Protein AF-A0A2V7MTZ4-F1 (afdb_monomer_lite)

Sequence (140 aa):
MPRARGGVVATLPIPLLRDAVAREAARSSLRRVARELAMSPNGVRDFVQGATPRGATRLKVERWLVTKGGIERPPNVSQFVRLLNELAGDLSPTQAFELGRHLAGLLVESYEERRLTPPRWVRELNRYYRPAARTGGDVA

Structure (mmCIF, N/CA/C/O backbone):
data_AF-A0A2V7MTZ4-F1
#
_entry.id   AF-A0A2V7MTZ4-F1
#
loop_
_atom_site.group_PDB
_atom_site.id
_atom_site.type_symbol
_atom_site.label_atom_id
_atom_site.label_alt_id
_atom_site.label_comp_id
_atom_site.label_asym_id
_atom_site.label_entity_id
_atom_site.label_seq_id
_atom_site.pdbx_PDB_ins_code
_atom_site.Cartn_x
_atom_site.Cartn_y
_atom_site.Cartn_z
_atom_site.occupancy
_atom_site.B_iso_or_equiv
_atom_site.auth_seq_id
_atom_site.auth_comp_id
_atom_site.auth_asym_id
_atom_site.auth_atom_id
_atom_site.pdbx_PDB_model_num
ATOM 1 N N . MET A 1 1 ? -15.278 -21.961 -9.255 1.00 33.91 1 MET A N 1
ATOM 2 C CA . MET A 1 1 ? -14.057 -21.219 -9.647 1.00 33.91 1 MET A CA 1
ATOM 3 C C . MET A 1 1 ? -14.332 -19.722 -9.541 1.00 33.91 1 MET A C 1
ATOM 5 O O . MET A 1 1 ? -15.029 -19.207 -10.410 1.00 33.91 1 MET A O 1
ATOM 9 N N . PRO A 1 2 ? -13.883 -19.007 -8.497 1.00 34.47 2 PRO A N 1
ATOM 10 C CA . PRO A 1 2 ? -14.079 -17.565 -8.444 1.00 34.47 2 PRO A CA 1
ATOM 11 C C . PRO A 1 2 ? -13.007 -16.877 -9.300 1.00 34.47 2 PRO A C 1
ATOM 13 O O . PRO A 1 2 ? -11.814 -16.967 -9.020 1.00 34.47 2 PRO A O 1
ATOM 16 N N . ARG A 1 3 ? -13.440 -16.207 -10.374 1.00 34.44 3 ARG A N 1
ATOM 17 C CA . ARG A 1 3 ? -12.605 -15.299 -11.173 1.00 34.44 3 ARG A CA 1
ATOM 18 C C . ARG A 1 3 ? -12.249 -14.081 -10.317 1.00 34.44 3 ARG A C 1
ATOM 20 O O . ARG A 1 3 ? -13.145 -13.407 -9.812 1.00 34.44 3 ARG A O 1
ATOM 27 N N . ALA A 1 4 ? -10.957 -13.790 -10.176 1.00 39.88 4 ALA A N 1
ATOM 28 C CA . ALA A 1 4 ? -10.499 -12.526 -9.613 1.00 39.88 4 ALA A CA 1
ATOM 29 C C . ALA A 1 4 ? -11.056 -11.376 -10.468 1.00 39.88 4 ALA A C 1
ATOM 31 O O . ALA A 1 4 ? -10.847 -11.341 -11.682 1.00 39.88 4 ALA A O 1
ATOM 32 N N . ARG A 1 5 ? -11.812 -10.467 -9.842 1.00 43.88 5 ARG A N 1
ATOM 33 C CA . ARG A 1 5 ? -12.296 -9.243 -10.488 1.00 43.88 5 ARG A CA 1
ATOM 34 C C . ARG A 1 5 ? -11.076 -8.441 -10.940 1.00 43.88 5 ARG A C 1
ATOM 36 O O . ARG A 1 5 ? -10.185 -8.182 -10.134 1.00 43.88 5 ARG A O 1
ATOM 43 N N . GLY A 1 6 ? -11.033 -8.081 -12.222 1.00 38.94 6 GLY A N 1
ATOM 44 C CA . GLY A 1 6 ? -10.024 -7.183 -12.773 1.00 38.94 6 GLY A CA 1
ATOM 45 C C . GLY A 1 6 ? -10.151 -5.816 -12.116 1.00 38.94 6 GLY A C 1
ATOM 46 O O . GLY A 1 6 ? -10.971 -5.004 -12.532 1.00 38.94 6 GLY A O 1
ATOM 47 N N . GLY A 1 7 ? -9.382 -5.591 -11.052 1.00 40.75 7 GLY A N 1
ATOM 48 C CA . GLY A 1 7 ? -9.231 -4.273 -10.460 1.00 40.75 7 GLY A CA 1
ATOM 49 C C . GLY A 1 7 ? -8.558 -3.356 -11.471 1.00 40.75 7 GLY A C 1
ATOM 50 O O . GLY A 1 7 ? -7.551 -3.731 -12.075 1.00 40.75 7 GLY A O 1
ATOM 51 N N . VAL A 1 8 ? -9.125 -2.168 -11.667 1.00 41.19 8 VAL A N 1
ATOM 52 C CA . VAL A 1 8 ? -8.456 -1.066 -12.358 1.00 41.19 8 VAL A CA 1
ATOM 53 C C . VAL A 1 8 ? -7.133 -0.846 -11.626 1.00 41.19 8 VAL A C 1
ATOM 55 O O . VAL A 1 8 ? -7.128 -0.440 -10.466 1.00 41.19 8 VAL A O 1
ATOM 58 N N . VAL A 1 9 ? -6.013 -1.205 -12.257 1.00 51.28 9 VAL A N 1
ATOM 59 C CA . VAL A 1 9 ? -4.690 -0.935 -11.693 1.00 51.28 9 VAL A CA 1
ATOM 60 C C . VAL A 1 9 ? -4.557 0.579 -11.692 1.00 51.28 9 VAL A C 1
ATOM 62 O O . VAL A 1 9 ? -4.433 1.185 -12.753 1.00 51.28 9 VAL A O 1
ATOM 65 N N . ALA A 1 10 ? -4.669 1.193 -10.514 1.00 53.31 10 ALA A N 1
ATOM 66 C CA . ALA A 1 10 ? -4.387 2.608 -10.354 1.00 53.31 10 ALA A CA 1
ATOM 67 C C . ALA A 1 10 ? -2.991 2.873 -10.927 1.00 53.31 10 ALA A C 1
ATOM 69 O O . ALA A 1 10 ? -2.027 2.198 -10.555 1.00 53.31 10 ALA A O 1
ATOM 70 N N . THR A 1 11 ? -2.896 3.811 -11.867 1.00 67.44 11 THR A N 1
ATOM 71 C CA . THR A 1 11 ? -1.644 4.124 -12.551 1.00 67.44 11 THR A CA 1
ATOM 72 C C . THR A 1 11 ? -0.658 4.700 -11.532 1.00 67.44 11 THR A C 1
ATOM 74 O O . THR A 1 11 ? -0.720 5.880 -11.189 1.00 67.44 11 THR A O 1
ATOM 77 N N . LEU A 1 12 ? 0.244 3.870 -11.006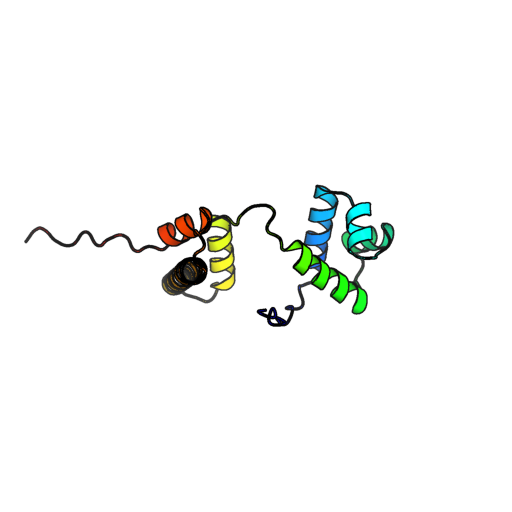 1.00 68.75 12 LEU A N 1
ATOM 78 C CA . LEU A 1 12 ? 1.161 4.274 -9.940 1.00 68.75 12 LEU A CA 1
ATOM 79 C C . LEU A 1 12 ? 2.140 5.339 -10.451 1.00 68.75 12 LEU A C 1
ATOM 81 O O . LEU A 1 12 ? 2.653 5.198 -11.566 1.00 68.75 12 LEU A O 1
ATOM 85 N N . PRO A 1 13 ? 2.450 6.386 -9.663 1.00 81.19 13 PRO A N 1
ATOM 86 C CA . PRO A 1 13 ? 3.509 7.333 -9.991 1.00 81.19 13 PRO A CA 1
ATOM 87 C C . PRO A 1 13 ? 4.821 6.625 -10.362 1.00 81.19 13 PRO A C 1
ATOM 89 O O . PRO A 1 13 ? 5.251 5.692 -9.682 1.00 81.19 13 PRO A O 1
ATOM 92 N N . ILE A 1 14 ? 5.489 7.093 -11.424 1.00 82.94 14 ILE A N 1
ATOM 93 C CA . ILE A 1 14 ? 6.762 6.522 -11.908 1.00 82.94 14 ILE A CA 1
ATOM 94 C C . ILE A 1 14 ? 7.828 6.420 -10.797 1.00 82.94 14 ILE A C 1
ATOM 96 O O . ILE A 1 14 ? 8.509 5.393 -10.761 1.00 82.94 14 ILE A O 1
ATOM 100 N N . PRO A 1 15 ? 7.974 7.395 -9.872 1.00 80.06 15 PRO A N 1
ATOM 101 C CA . PRO A 1 15 ? 8.898 7.257 -8.744 1.00 80.06 15 PRO A CA 1
ATOM 102 C C . PRO A 1 15 ? 8.611 6.030 -7.865 1.00 80.06 15 PRO A C 1
ATOM 104 O O . PRO A 1 15 ? 9.531 5.302 -7.514 1.00 80.06 15 PRO A O 1
ATOM 107 N N . LEU A 1 16 ? 7.339 5.712 -7.600 1.00 78.56 16 LEU A N 1
ATOM 108 C CA . LEU A 1 16 ? 6.981 4.543 -6.787 1.00 78.56 16 LEU A CA 1
ATOM 109 C C . LEU A 1 16 ? 7.287 3.223 -7.501 1.00 78.56 16 LEU A C 1
ATOM 111 O O . LEU A 1 16 ? 7.751 2.268 -6.874 1.00 78.56 16 LEU A O 1
ATOM 115 N N . LEU A 1 17 ? 7.058 3.171 -8.817 1.00 84.88 17 LEU A N 1
ATOM 116 C CA . LEU A 1 17 ? 7.420 2.014 -9.641 1.00 84.88 17 LEU A CA 1
ATOM 117 C C . LEU A 1 17 ? 8.934 1.779 -9.629 1.00 84.88 17 LEU A C 1
ATOM 119 O O . LEU A 1 17 ? 9.389 0.644 -9.485 1.00 84.88 17 LEU A O 1
ATOM 123 N N . ARG A 1 18 ? 9.708 2.860 -9.742 1.00 87.88 18 ARG A N 1
ATOM 124 C CA . ARG A 1 18 ? 11.173 2.850 -9.700 1.00 87.88 18 ARG A CA 1
ATOM 125 C C . ARG A 1 18 ? 11.687 2.324 -8.366 1.00 87.88 18 ARG A C 1
ATOM 127 O O . ARG A 1 18 ? 12.489 1.391 -8.354 1.00 87.88 18 ARG A O 1
ATOM 134 N N . ASP A 1 19 ? 11.171 2.853 -7.262 1.00 82.94 19 ASP A N 1
ATOM 135 C CA . ASP A 1 19 ? 11.577 2.439 -5.920 1.00 82.94 19 ASP A CA 1
ATOM 136 C C . ASP A 1 19 ? 11.256 0.968 -5.653 1.00 82.94 19 ASP A C 1
ATOM 138 O O . ASP A 1 19 ? 12.048 0.249 -5.042 1.00 82.94 19 ASP A O 1
ATOM 142 N N . ALA A 1 20 ? 10.103 0.489 -6.122 1.00 84.19 20 ALA A N 1
ATOM 143 C CA . ALA A 1 20 ? 9.728 -0.909 -5.965 1.00 84.19 20 ALA A CA 1
ATOM 144 C C . ALA A 1 20 ? 10.663 -1.852 -6.737 1.00 84.19 20 ALA A C 1
ATOM 146 O O . ALA A 1 20 ? 11.120 -2.854 -6.181 1.00 84.19 20 ALA A O 1
ATOM 147 N N . VAL A 1 21 ? 10.998 -1.507 -7.984 1.00 88.81 21 VAL A N 1
ATOM 148 C CA . VAL A 1 21 ? 11.965 -2.260 -8.797 1.00 88.81 21 VAL A CA 1
ATOM 149 C C . VAL A 1 21 ? 13.360 -2.225 -8.165 1.00 88.81 21 VAL A C 1
ATOM 151 O O . VAL A 1 21 ? 14.021 -3.262 -8.098 1.00 88.81 21 VAL A O 1
ATOM 154 N N . ALA A 1 22 ? 13.794 -1.071 -7.649 1.00 85.81 22 ALA A N 1
ATOM 155 C CA . ALA A 1 22 ? 15.083 -0.922 -6.975 1.00 85.81 22 ALA A CA 1
ATOM 156 C C . ALA A 1 22 ? 15.178 -1.793 -5.711 1.00 85.81 22 ALA A C 1
ATOM 158 O O . ALA A 1 22 ? 16.159 -2.519 -5.535 1.00 85.81 22 ALA A O 1
ATOM 159 N N . ARG A 1 23 ? 14.136 -1.786 -4.867 1.00 83.19 23 ARG A N 1
ATOM 160 C CA . ARG A 1 23 ? 14.070 -2.635 -3.666 1.00 83.19 23 ARG A CA 1
ATOM 161 C C . ARG A 1 23 ? 14.138 -4.118 -4.015 1.00 83.19 23 ARG A C 1
ATOM 163 O O . ARG A 1 23 ? 14.906 -4.851 -3.400 1.00 83.19 23 ARG A O 1
ATOM 170 N N . GLU A 1 24 ? 13.387 -4.567 -5.014 1.00 87.62 24 GLU A N 1
ATOM 171 C CA . GLU A 1 24 ? 13.412 -5.979 -5.412 1.00 87.62 24 GLU A CA 1
ATOM 172 C C . GLU A 1 24 ? 14.762 -6.405 -6.005 1.00 87.62 24 GLU A C 1
ATOM 174 O O . GLU A 1 24 ? 15.252 -7.507 -5.734 1.00 87.62 24 GLU A O 1
ATOM 179 N N . ALA A 1 25 ? 15.390 -5.526 -6.790 1.00 88.75 25 ALA A N 1
ATOM 180 C CA . ALA A 1 25 ? 16.716 -5.770 -7.343 1.00 88.75 25 ALA A CA 1
ATOM 181 C C . ALA A 1 25 ? 17.779 -5.868 -6.239 1.00 88.75 25 ALA A C 1
ATOM 183 O O . ALA A 1 25 ? 18.686 -6.691 -6.365 1.00 88.75 25 ALA A O 1
ATOM 184 N N . ALA A 1 26 ? 17.639 -5.084 -5.164 1.00 84.12 26 ALA A N 1
ATOM 185 C CA . ALA A 1 26 ? 18.496 -5.161 -3.983 1.00 84.12 26 ALA A CA 1
ATOM 186 C C . ALA A 1 26 ? 18.277 -6.454 -3.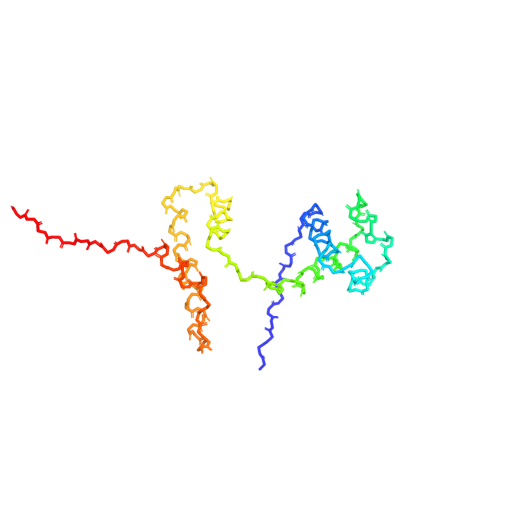176 1.00 84.12 26 ALA A C 1
ATOM 188 O O . ALA A 1 26 ? 19.237 -7.008 -2.650 1.00 84.12 26 ALA A O 1
ATOM 189 N N . ARG A 1 27 ? 17.039 -6.964 -3.104 1.00 81.75 27 ARG A N 1
ATOM 190 C CA . ARG A 1 27 ? 16.720 -8.215 -2.389 1.00 81.75 27 ARG A CA 1
ATOM 191 C C . ARG A 1 27 ? 17.187 -9.482 -3.101 1.00 81.75 27 ARG A C 1
ATOM 193 O O . ARG A 1 27 ? 17.478 -10.471 -2.439 1.00 81.75 27 ARG A O 1
ATOM 200 N N . SER A 1 28 ? 17.194 -9.490 -4.433 1.00 86.56 28 SER A N 1
ATOM 201 C CA . SER A 1 28 ? 17.389 -10.722 -5.205 1.00 86.56 28 SER A CA 1
ATOM 202 C C . SER A 1 28 ? 18.519 -10.625 -6.228 1.00 86.56 28 SER A C 1
ATOM 204 O O . SER A 1 28 ? 19.545 -11.282 -6.093 1.00 86.56 28 SER A O 1
ATOM 206 N N . SER A 1 29 ? 18.324 -9.861 -7.298 1.00 91.19 29 SER A N 1
ATOM 207 C CA . SER A 1 29 ? 19.360 -9.332 -8.189 1.00 91.19 29 SER A CA 1
ATOM 208 C C . SER A 1 29 ? 18.706 -8.601 -9.356 1.00 91.19 29 SER A C 1
ATOM 210 O O . SER A 1 29 ? 17.638 -8.979 -9.844 1.00 91.19 29 SER A O 1
ATOM 212 N N . LEU A 1 30 ? 19.417 -7.621 -9.909 1.00 92.25 30 LEU A N 1
ATOM 213 C CA . LEU A 1 30 ? 18.979 -6.881 -11.094 1.00 92.25 30 LEU A CA 1
ATOM 214 C C . LEU A 1 30 ? 18.711 -7.795 -12.309 1.00 92.25 30 LEU A C 1
ATOM 216 O O . LEU A 1 30 ? 17.750 -7.592 -13.046 1.00 92.25 30 LEU A O 1
ATOM 220 N N . ARG A 1 31 ? 19.515 -8.852 -12.495 1.00 92.38 31 ARG A N 1
ATOM 221 C CA . ARG A 1 31 ? 19.315 -9.844 -13.570 1.00 92.38 31 ARG A CA 1
ATOM 222 C C . ARG A 1 31 ? 18.051 -10.677 -13.368 1.00 92.38 31 ARG A C 1
ATOM 224 O O . ARG A 1 31 ? 17.374 -10.997 -14.343 1.00 92.38 31 ARG A O 1
ATOM 231 N N . ARG A 1 32 ? 17.730 -11.038 -12.121 1.00 91.81 32 ARG A N 1
ATOM 232 C CA . ARG A 1 32 ? 16.499 -11.767 -11.808 1.00 91.81 32 ARG A CA 1
ATOM 233 C C . ARG A 1 32 ? 15.275 -10.914 -12.119 1.00 91.81 32 ARG A C 1
ATOM 235 O O . ARG A 1 32 ? 14.394 -11.384 -12.831 1.00 91.81 32 ARG A O 1
ATOM 242 N N . VAL A 1 33 ? 15.273 -9.671 -11.650 1.00 91.81 33 VAL A N 1
ATOM 243 C CA . VAL A 1 33 ? 14.191 -8.711 -11.899 1.00 91.81 33 VAL A CA 1
ATOM 244 C C . VAL A 1 33 ? 14.000 -8.461 -13.395 1.00 91.81 33 VAL A C 1
ATOM 246 O O . VAL A 1 33 ? 12.876 -8.492 -13.883 1.00 91.81 33 VAL A O 1
ATOM 249 N N .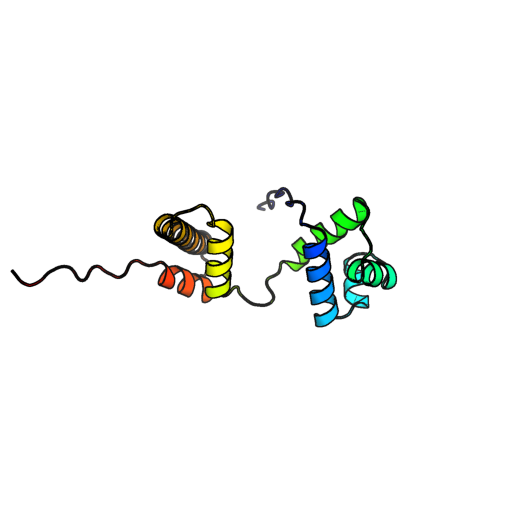 ALA A 1 34 ? 15.089 -8.313 -14.154 1.00 93.94 34 ALA A N 1
ATOM 250 C CA . ALA A 1 34 ? 15.036 -8.162 -15.608 1.00 93.94 34 ALA A CA 1
ATOM 251 C C . ALA A 1 34 ? 14.353 -9.345 -16.310 1.00 93.94 34 ALA A C 1
ATOM 253 O O . ALA A 1 34 ? 13.496 -9.145 -17.171 1.00 93.94 34 ALA A O 1
ATOM 254 N N . ARG A 1 35 ? 14.666 -10.577 -15.891 1.00 93.62 35 ARG A N 1
ATOM 255 C CA . ARG A 1 35 ? 14.019 -11.787 -16.415 1.00 93.62 35 ARG A CA 1
ATOM 256 C C . ARG A 1 35 ? 12.520 -11.799 -16.126 1.00 93.62 35 ARG A C 1
ATOM 258 O O . ARG A 1 35 ? 11.735 -12.124 -17.006 1.00 93.62 35 ARG A O 1
ATOM 265 N N . GLU A 1 36 ? 12.132 -11.439 -14.908 1.00 91.88 36 GLU A N 1
ATOM 266 C CA . GLU A 1 36 ? 10.728 -11.424 -14.486 1.00 91.88 36 GLU A CA 1
ATOM 267 C C . GLU A 1 36 ? 9.920 -10.305 -15.165 1.00 91.88 36 GLU A C 1
ATOM 269 O O . GLU A 1 36 ? 8.750 -10.500 -15.479 1.00 91.88 36 GLU A O 1
ATOM 274 N N . LEU A 1 37 ? 10.545 -9.157 -15.442 1.00 90.25 37 LEU A N 1
ATOM 275 C CA . LEU A 1 37 ? 9.946 -8.046 -16.189 1.00 90.25 37 LEU A CA 1
ATOM 276 C C . LEU A 1 37 ? 9.943 -8.256 -17.713 1.00 90.25 37 LEU A C 1
ATOM 278 O O . LEU A 1 37 ? 9.374 -7.436 -18.440 1.00 90.25 37 LEU A O 1
ATOM 282 N N . ALA A 1 38 ? 10.598 -9.313 -18.210 1.00 91.19 38 ALA A N 1
ATOM 283 C CA . ALA A 1 38 ? 10.911 -9.491 -19.629 1.00 91.19 38 ALA A CA 1
ATOM 284 C C . ALA A 1 38 ? 11.557 -8.224 -20.236 1.00 91.19 38 ALA A C 1
ATOM 286 O O . ALA A 1 38 ? 11.135 -7.710 -21.279 1.00 91.19 38 ALA A O 1
ATOM 287 N N . MET A 1 39 ? 12.561 -7.695 -19.532 1.00 90.50 39 MET A N 1
ATOM 288 C CA . MET A 1 39 ? 13.368 -6.531 -19.901 1.00 90.50 39 MET A CA 1
ATOM 289 C C . MET A 1 39 ? 14.850 -6.915 -19.928 1.00 90.50 39 MET A C 1
ATOM 291 O O . MET A 1 39 ? 15.268 -7.893 -19.310 1.00 90.50 39 MET A O 1
ATOM 295 N N . SER A 1 40 ? 15.678 -6.132 -20.622 1.00 92.31 40 SER A N 1
ATOM 296 C CA . SER A 1 40 ? 17.127 -6.304 -20.517 1.00 92.31 40 SER A CA 1
ATOM 297 C C . SER A 1 40 ? 17.623 -5.825 -19.141 1.00 92.31 40 SER A C 1
ATOM 299 O O . SER A 1 40 ? 17.044 -4.894 -18.574 1.00 92.31 40 SER A O 1
ATOM 301 N N . PRO A 1 41 ? 18.713 -6.401 -18.596 1.00 91.75 41 PRO A N 1
ATOM 302 C CA . PRO A 1 41 ? 19.327 -5.906 -17.363 1.00 91.75 41 PRO A CA 1
ATOM 303 C C . PRO A 1 41 ? 19.656 -4.411 -17.429 1.00 91.75 41 PRO A C 1
ATOM 305 O O . PRO A 1 41 ? 19.384 -3.683 -16.481 1.00 91.75 41 PRO A O 1
ATOM 308 N N . ASN A 1 42 ? 20.166 -3.932 -18.566 1.00 93.38 42 ASN A N 1
ATOM 309 C CA . ASN A 1 42 ? 20.444 -2.509 -18.755 1.00 93.38 42 ASN A CA 1
ATOM 310 C C . ASN A 1 42 ? 19.155 -1.682 -18.754 1.00 93.38 42 ASN A C 1
ATOM 312 O O . ASN A 1 42 ? 19.087 -0.705 -18.029 1.00 93.38 42 ASN A O 1
ATOM 316 N N . GLY A 1 43 ? 18.088 -2.136 -19.419 1.00 90.69 43 GLY A N 1
ATOM 317 C CA . GLY A 1 43 ? 16.801 -1.439 -19.393 1.00 90.69 43 GLY A CA 1
ATOM 318 C C . GLY A 1 43 ? 16.191 -1.329 -17.992 1.00 90.69 43 GLY A C 1
ATOM 319 O O . GLY A 1 43 ? 15.556 -0.325 -17.679 1.00 90.69 43 GLY A O 1
ATOM 320 N N . VAL A 1 44 ? 16.405 -2.325 -17.123 1.00 92.12 44 VAL A N 1
ATOM 321 C CA . VAL A 1 44 ? 16.016 -2.233 -15.704 1.00 92.12 44 VAL A CA 1
ATOM 322 C C . VAL A 1 44 ? 16.919 -1.267 -14.940 1.00 92.12 44 VAL A C 1
ATOM 324 O O . VAL A 1 44 ? 16.412 -0.466 -14.160 1.00 92.12 44 VAL A O 1
ATOM 327 N N . ARG A 1 45 ? 18.239 -1.305 -15.164 1.00 92.88 45 ARG A N 1
ATOM 328 C CA . ARG A 1 45 ? 19.185 -0.363 -14.543 1.00 92.88 45 ARG A CA 1
ATOM 329 C C . ARG A 1 45 ? 18.856 1.082 -14.918 1.00 92.88 45 ARG A C 1
ATOM 331 O O . ARG A 1 45 ? 18.726 1.908 -14.022 1.00 92.88 45 ARG A O 1
ATOM 338 N N . ASP A 1 46 ? 18.661 1.363 -16.200 1.00 93.56 46 ASP A N 1
ATOM 339 C CA . ASP A 1 46 ? 18.344 2.696 -16.712 1.00 93.56 46 ASP A CA 1
ATOM 340 C C . ASP A 1 46 ? 17.006 3.177 -16.144 1.00 93.56 46 ASP A C 1
ATOM 342 O O . ASP A 1 46 ? 16.881 4.316 -15.685 1.00 93.56 46 ASP A O 1
ATOM 346 N N . PHE A 1 47 ? 16.010 2.281 -16.094 1.00 92.38 47 PHE A N 1
ATOM 347 C CA . PHE A 1 47 ? 14.733 2.568 -15.451 1.00 92.38 47 PHE A CA 1
ATOM 348 C C . PHE A 1 47 ? 14.883 2.865 -13.963 1.00 92.38 47 PHE A C 1
ATOM 350 O O . PHE A 1 47 ? 14.180 3.741 -13.489 1.00 92.38 47 PHE A O 1
ATOM 357 N N . VAL A 1 48 ? 15.783 2.211 -13.226 1.00 90.94 48 VAL A N 1
ATOM 358 C CA . VAL A 1 48 ? 16.063 2.551 -11.820 1.00 90.94 48 VAL A CA 1
ATOM 359 C C . VAL A 1 48 ? 16.777 3.905 -11.714 1.00 90.94 48 VAL A C 1
ATOM 361 O O . VAL A 1 48 ? 16.410 4.717 -10.869 1.00 90.94 48 VAL A O 1
ATOM 364 N N . GLN A 1 49 ? 17.716 4.205 -12.613 1.00 91.94 49 GLN A N 1
ATOM 365 C CA . GLN A 1 49 ? 18.588 5.388 -12.544 1.00 91.94 49 GLN A CA 1
ATOM 366 C C . GLN A 1 49 ? 17.971 6.703 -13.028 1.00 91.94 49 GLN A C 1
ATOM 368 O O . GLN A 1 49 ? 18.385 7.765 -12.583 1.00 91.94 49 GLN A O 1
ATOM 373 N N . GLY A 1 50 ? 16.993 6.672 -13.924 1.00 89.00 50 GLY A N 1
ATOM 374 C CA . GLY A 1 50 ? 16.285 7.905 -14.293 1.00 89.00 50 GLY A CA 1
ATOM 375 C C . GLY A 1 50 ? 15.301 7.752 -15.436 1.00 89.00 50 GLY A C 1
ATOM 376 O O . GLY A 1 50 ? 14.355 8.528 -15.535 1.00 89.00 50 GLY A O 1
ATOM 377 N N . ALA A 1 51 ? 15.469 6.724 -16.269 1.00 89.62 51 ALA A N 1
ATOM 378 C CA . ALA A 1 51 ? 14.762 6.628 -17.535 1.00 89.62 51 ALA A CA 1
ATOM 379 C C . ALA A 1 51 ? 13.239 6.606 -17.353 1.00 89.62 51 ALA A C 1
ATOM 381 O O . ALA A 1 51 ? 12.695 5.914 -16.487 1.00 89.62 51 ALA A O 1
ATOM 382 N N . THR A 1 52 ? 12.548 7.369 -18.196 1.00 84.12 52 THR A N 1
ATOM 383 C CA . THR A 1 52 ? 11.088 7.419 -18.225 1.00 84.12 52 THR A CA 1
ATOM 384 C C . THR A 1 52 ? 10.563 6.253 -19.067 1.00 84.12 52 THR A C 1
ATOM 386 O O . THR A 1 52 ? 10.833 6.193 -20.270 1.00 84.12 52 THR A O 1
ATOM 389 N N . PRO A 1 53 ? 9.817 5.300 -18.483 1.00 81.00 53 PRO A N 1
ATOM 390 C CA . PRO A 1 53 ? 9.294 4.170 -19.235 1.00 81.00 53 PRO A CA 1
ATOM 391 C C . PRO A 1 53 ? 8.204 4.636 -20.208 1.00 81.00 53 PRO A C 1
ATOM 393 O O . PRO A 1 53 ? 7.287 5.367 -19.835 1.00 81.00 53 PRO A O 1
ATOM 396 N N . ARG A 1 54 ? 8.264 4.158 -21.457 1.00 83.69 54 ARG A N 1
ATOM 397 C CA . ARG A 1 54 ? 7.154 4.294 -22.419 1.00 83.69 54 ARG A CA 1
ATOM 398 C C . ARG A 1 54 ? 5.927 3.515 -21.922 1.00 83.69 54 ARG A C 1
ATOM 400 O O . ARG A 1 54 ? 6.075 2.581 -21.134 1.00 83.69 54 ARG A O 1
ATOM 407 N N . GLY A 1 55 ? 4.730 3.843 -22.419 1.00 81.62 55 GLY A N 1
ATOM 408 C CA . GLY A 1 55 ? 3.454 3.289 -21.928 1.00 81.62 55 GLY A CA 1
ATOM 409 C C . GLY A 1 55 ? 3.417 1.758 -21.793 1.00 81.62 55 GLY A C 1
ATOM 410 O O . GLY A 1 55 ? 2.998 1.240 -20.762 1.00 81.62 55 GLY A O 1
ATOM 411 N N . ALA A 1 56 ? 3.954 1.024 -22.773 1.00 83.00 56 ALA A N 1
ATOM 412 C CA . ALA A 1 56 ? 4.034 -0.439 -22.715 1.00 83.00 56 ALA A CA 1
ATOM 413 C C . ALA A 1 56 ? 4.971 -0.955 -21.602 1.00 83.00 56 ALA A C 1
ATOM 415 O O . ALA A 1 56 ? 4.648 -1.925 -20.918 1.00 83.00 56 ALA A O 1
ATOM 416 N N . THR A 1 57 ? 6.119 -0.303 -21.394 1.00 84.38 57 THR A N 1
ATOM 417 C CA . THR A 1 57 ? 7.063 -0.644 -20.317 1.00 84.38 57 THR A CA 1
ATOM 418 C C . THR A 1 57 ? 6.470 -0.315 -18.954 1.00 84.38 57 THR A C 1
ATOM 420 O O . THR A 1 57 ? 6.577 -1.122 -18.036 1.00 84.38 57 THR A O 1
ATOM 423 N N . ARG A 1 58 ? 5.784 0.826 -18.831 1.00 86.88 58 ARG A N 1
ATOM 424 C CA . ARG A 1 58 ? 5.086 1.208 -17.599 1.00 86.88 58 ARG A CA 1
ATOM 425 C C . ARG A 1 58 ? 4.061 0.151 -17.197 1.00 86.88 58 ARG A C 1
ATOM 427 O O . ARG A 1 58 ? 4.120 -0.353 -16.081 1.00 86.88 58 ARG A O 1
ATOM 434 N N . LEU A 1 59 ? 3.197 -0.244 -18.131 1.00 85.94 59 LEU A N 1
ATOM 435 C CA . LEU A 1 59 ? 2.166 -1.250 -17.884 1.00 85.94 59 LEU A CA 1
ATOM 436 C C . LEU A 1 59 ? 2.763 -2.610 -17.485 1.00 85.94 59 LEU A C 1
ATOM 438 O O . LEU A 1 59 ? 2.208 -3.306 -16.635 1.00 85.94 59 LEU A O 1
ATOM 442 N N . LYS A 1 60 ? 3.906 -2.995 -18.07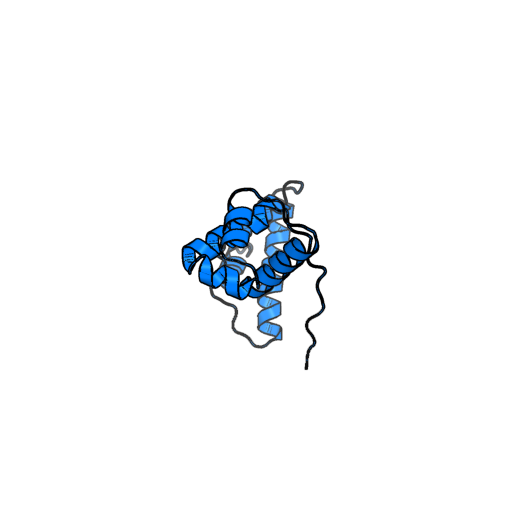2 1.00 87.06 60 LYS A N 1
ATOM 443 C CA . LYS A 1 60 ? 4.641 -4.203 -17.664 1.00 87.06 60 LYS A CA 1
ATOM 444 C C . LYS A 1 60 ? 5.114 -4.116 -16.215 1.00 87.06 60 LYS A C 1
ATOM 446 O O . LYS A 1 60 ? 4.893 -5.060 -15.464 1.00 87.06 60 LYS A O 1
ATOM 451 N N . VAL A 1 61 ? 5.729 -2.998 -15.825 1.00 87.81 61 VAL A N 1
ATOM 452 C CA . VAL A 1 61 ? 6.237 -2.792 -14.459 1.00 87.81 61 VAL A CA 1
ATOM 453 C C . VAL A 1 61 ? 5.090 -2.752 -13.446 1.00 87.81 61 VAL A C 1
ATOM 455 O O . VAL A 1 61 ? 5.187 -3.392 -12.403 1.00 87.81 61 VAL A O 1
ATOM 458 N N . GLU A 1 62 ? 3.982 -2.080 -13.765 1.00 87.00 62 GLU A N 1
ATOM 459 C CA . GLU A 1 62 ? 2.780 -2.043 -12.919 1.00 87.00 62 GLU A CA 1
ATOM 460 C C . GLU A 1 62 ? 2.198 -3.444 -12.698 1.00 87.00 62 GLU A C 1
ATOM 462 O O . GLU A 1 62 ? 1.988 -3.861 -11.559 1.00 87.00 62 GLU A O 1
ATOM 467 N N . ARG A 1 63 ? 2.002 -4.217 -13.773 1.00 86.00 63 ARG A N 1
ATOM 468 C CA . ARG A 1 63 ? 1.507 -5.601 -13.677 1.00 86.00 63 ARG A CA 1
ATOM 469 C C . ARG A 1 63 ? 2.461 -6.495 -12.898 1.00 86.00 63 ARG A C 1
ATOM 471 O O . ARG A 1 63 ? 2.020 -7.261 -12.046 1.00 86.00 63 ARG A O 1
ATOM 478 N N . TRP A 1 64 ? 3.758 -6.386 -13.164 1.00 87.81 64 TRP A N 1
ATOM 479 C CA . TRP A 1 64 ? 4.771 -7.132 -12.429 1.00 87.81 64 TRP A CA 1
ATOM 480 C C . TRP A 1 64 ? 4.741 -6.785 -10.937 1.00 87.81 64 TRP A C 1
ATOM 482 O O . TRP A 1 64 ? 4.777 -7.691 -10.106 1.00 87.81 64 TRP A O 1
ATOM 492 N N . LEU A 1 65 ? 4.557 -5.514 -10.573 1.00 82.25 65 LEU A N 1
ATOM 493 C CA . LEU A 1 65 ? 4.448 -5.114 -9.174 1.00 82.25 65 LEU A CA 1
ATOM 494 C C . LEU A 1 65 ? 3.218 -5.726 -8.490 1.00 82.25 65 LEU A C 1
ATOM 496 O O . LEU A 1 65 ? 3.323 -6.171 -7.350 1.00 82.25 65 LEU A O 1
ATOM 500 N N . VAL A 1 66 ? 2.085 -5.835 -9.190 1.00 80.12 66 VAL A N 1
ATOM 501 C CA . VAL A 1 66 ? 0.908 -6.558 -8.675 1.00 80.12 66 VAL A CA 1
ATOM 502 C C . VAL A 1 66 ? 1.249 -8.026 -8.404 1.00 80.12 66 VAL A C 1
ATOM 504 O O . VAL A 1 66 ? 0.889 -8.549 -7.353 1.00 80.12 66 VAL A O 1
ATOM 507 N N . THR A 1 67 ? 2.004 -8.684 -9.294 1.00 79.38 67 THR A N 1
ATOM 508 C CA . THR A 1 67 ? 2.447 -10.077 -9.073 1.00 79.38 67 THR A CA 1
ATOM 509 C C . THR A 1 67 ? 3.465 -10.215 -7.939 1.00 79.38 67 THR A C 1
ATOM 511 O O . THR A 1 67 ? 3.525 -11.257 -7.290 1.00 79.38 67 THR A O 1
ATOM 514 N N . LYS A 1 68 ? 4.235 -9.155 -7.665 1.00 73.62 68 LYS A N 1
ATOM 515 C CA . LYS A 1 68 ? 5.169 -9.058 -6.535 1.00 73.62 68 LYS A CA 1
ATOM 516 C C . LYS A 1 68 ? 4.509 -8.656 -5.227 1.00 73.62 68 LYS A C 1
ATOM 518 O O . LYS A 1 68 ? 5.115 -8.847 -4.181 1.00 73.62 68 LYS A O 1
ATOM 523 N N . GLY A 1 69 ? 3.266 -8.177 -5.271 1.00 58.12 69 GLY A N 1
ATOM 524 C CA . GLY A 1 69 ? 2.442 -7.826 -4.113 1.00 58.12 69 GLY A CA 1
ATOM 525 C C . GLY A 1 69 ? 2.139 -8.989 -3.159 1.00 58.12 69 GLY A C 1
AT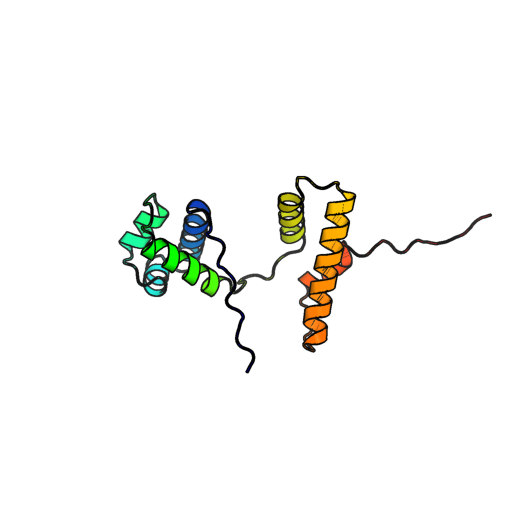OM 526 O O . GLY A 1 69 ? 1.386 -8.808 -2.206 1.00 58.12 69 GLY A O 1
ATOM 527 N N . GLY A 1 70 ? 2.734 -10.168 -3.373 1.00 52.59 70 GLY A N 1
ATOM 528 C CA . GLY A 1 70 ? 2.911 -11.168 -2.332 1.00 52.59 70 GLY A CA 1
ATOM 529 C C . GLY A 1 70 ? 3.710 -10.560 -1.185 1.00 52.59 70 GLY A C 1
ATOM 530 O O . GLY A 1 70 ? 4.907 -10.314 -1.291 1.00 52.59 70 GLY A O 1
ATOM 531 N N . ILE A 1 71 ? 3.012 -10.269 -0.097 1.00 51.88 71 ILE A N 1
ATOM 532 C CA . ILE A 1 71 ? 3.559 -9.629 1.089 1.00 51.88 71 ILE A CA 1
ATOM 533 C C . ILE A 1 71 ? 4.669 -10.524 1.683 1.00 51.88 71 ILE A C 1
ATOM 535 O O . ILE A 1 71 ? 4.383 -11.458 2.425 1.00 51.88 71 ILE A O 1
ATOM 539 N N . GLU A 1 72 ? 5.938 -10.247 1.357 1.00 50.41 72 GLU A N 1
ATOM 540 C CA . GLU A 1 72 ? 7.104 -10.991 1.882 1.00 50.41 72 GLU A CA 1
ATOM 541 C C . GLU A 1 72 ? 7.230 -10.901 3.407 1.00 50.41 72 GLU A C 1
ATOM 543 O O . GLU A 1 72 ? 7.820 -11.771 4.046 1.00 50.41 72 GLU A O 1
ATOM 548 N N . ARG A 1 73 ? 6.660 -9.851 4.004 1.00 56.09 73 ARG A N 1
ATOM 549 C CA . ARG A 1 73 ? 6.589 -9.668 5.450 1.00 56.09 73 ARG A CA 1
ATOM 550 C C . ARG A 1 73 ? 5.193 -9.197 5.821 1.00 56.09 73 ARG A C 1
ATOM 552 O O . ARG A 1 73 ? 4.817 -8.135 5.330 1.00 56.09 73 ARG A O 1
ATOM 559 N N . PRO A 1 74 ? 4.446 -9.927 6.671 1.00 60.81 74 PRO A N 1
ATOM 560 C CA . PRO A 1 74 ? 3.075 -9.567 7.014 1.00 60.81 74 PRO A CA 1
ATOM 561 C C . PRO A 1 74 ? 2.999 -8.088 7.426 1.00 60.81 74 PRO A C 1
ATOM 563 O O . PRO A 1 74 ? 3.910 -7.624 8.124 1.00 60.81 74 PRO A O 1
ATOM 566 N N . PRO A 1 75 ? 1.964 -7.345 6.987 1.00 71.56 75 PRO A N 1
ATOM 567 C CA . PRO A 1 75 ? 1.813 -5.937 7.329 1.00 71.56 75 PRO A CA 1
ATOM 568 C C . PRO A 1 75 ? 1.887 -5.757 8.843 1.00 71.56 75 PRO A C 1
ATOM 570 O O . PRO A 1 75 ? 1.445 -6.627 9.591 1.00 71.56 75 PRO A O 1
ATOM 573 N N . ASN A 1 76 ? 2.447 -4.641 9.300 1.00 79.06 76 ASN A N 1
ATOM 574 C CA . ASN A 1 76 ? 2.450 -4.306 10.721 1.00 79.06 76 ASN A CA 1
ATOM 575 C C . ASN A 1 76 ? 1.408 -3.216 11.021 1.00 79.06 76 ASN A C 1
ATOM 577 O O . ASN A 1 76 ? 1.064 -2.415 10.149 1.00 79.06 76 ASN A O 1
ATOM 581 N N . VAL A 1 77 ? 0.912 -3.192 12.261 1.00 84.00 77 VAL A N 1
ATOM 582 C CA . VAL A 1 77 ? -0.131 -2.251 12.705 1.00 84.00 77 VAL A CA 1
ATOM 583 C C . VAL A 1 77 ? 0.299 -0.798 12.496 1.00 84.00 77 VAL A C 1
ATOM 585 O O . VAL A 1 77 ? -0.466 -0.006 11.960 1.00 84.00 77 VAL A O 1
ATOM 588 N N . SER A 1 78 ? 1.540 -0.447 12.837 1.00 80.12 78 SER A N 1
ATOM 589 C CA . SER A 1 78 ? 2.055 0.923 12.706 1.00 80.12 78 SER A CA 1
ATOM 590 C C . SER A 1 78 ? 2.075 1.419 11.257 1.00 80.12 78 SER A C 1
ATOM 592 O O . SER A 1 78 ? 1.763 2.576 10.998 1.00 80.12 78 SER A O 1
ATOM 594 N N . GLN A 1 79 ? 2.406 0.551 10.301 1.00 80.50 79 GLN A N 1
ATOM 595 C CA . GLN A 1 79 ? 2.407 0.858 8.875 1.00 80.50 79 GLN A CA 1
ATOM 596 C C . GLN A 1 79 ? 0.984 1.089 8.368 1.00 80.50 79 GLN A C 1
ATOM 598 O O . GLN A 1 79 ? 0.770 2.010 7.585 1.00 80.50 79 GLN A O 1
ATOM 603 N N . PHE A 1 80 ? 0.018 0.290 8.833 1.00 85.12 80 PHE A N 1
ATOM 604 C CA . PHE A 1 80 ? -1.390 0.513 8.520 1.00 85.12 80 PHE A CA 1
ATOM 605 C C . PHE A 1 80 ? -1.870 1.859 9.069 1.00 85.12 80 PHE A C 1
ATOM 607 O O . PHE A 1 80 ? -2.395 2.661 8.308 1.00 85.12 80 PHE A O 1
ATOM 614 N N . VAL A 1 81 ? -1.641 2.132 10.358 1.00 84.56 81 VAL A N 1
ATOM 615 C CA . VAL A 1 81 ? -2.061 3.388 11.004 1.00 84.56 81 VAL A CA 1
ATOM 616 C C . VAL A 1 81 ? -1.432 4.594 10.309 1.00 84.56 81 VAL A C 1
ATOM 618 O O . VAL A 1 81 ? -2.110 5.587 10.068 1.00 84.56 81 VAL A O 1
ATOM 621 N N . ARG A 1 82 ? -0.150 4.505 9.929 1.00 85.00 82 ARG A N 1
ATOM 622 C CA . ARG A 1 82 ? 0.529 5.581 9.202 1.00 85.00 82 ARG A CA 1
ATOM 623 C C . ARG A 1 82 ? -0.119 5.843 7.843 1.00 85.00 82 ARG A C 1
ATOM 625 O O . ARG A 1 82 ? -0.468 6.981 7.568 1.00 85.00 82 ARG A O 1
ATOM 632 N N . LEU A 1 83 ? -0.322 4.803 7.031 1.00 86.06 83 LEU A N 1
ATOM 633 C CA . LEU A 1 83 ? -0.972 4.936 5.721 1.00 86.06 83 LEU A CA 1
ATOM 634 C C . LEU A 1 83 ? -2.411 5.435 5.848 1.00 86.06 83 LEU A C 1
ATOM 636 O O . LEU A 1 83 ? -2.854 6.246 5.045 1.00 86.06 83 LEU A O 1
ATOM 640 N N . LEU A 1 84 ? -3.137 4.971 6.864 1.00 87.62 84 LEU A N 1
ATOM 641 C CA . LEU A 1 84 ? -4.481 5.445 7.145 1.00 87.62 84 LEU A CA 1
ATOM 642 C C . LEU A 1 84 ? -4.481 6.945 7.442 1.00 87.62 84 LEU A C 1
ATOM 644 O O . LEU A 1 84 ? -5.286 7.660 6.865 1.00 87.62 84 LEU A O 1
ATOM 648 N N . ASN A 1 85 ? -3.572 7.418 8.294 1.00 81.50 85 ASN A N 1
ATOM 649 C CA . ASN A 1 85 ? -3.458 8.839 8.619 1.00 81.50 85 ASN A CA 1
ATOM 650 C C . ASN A 1 85 ? -3.002 9.675 7.415 1.00 81.50 85 ASN A C 1
ATOM 652 O O . ASN A 1 85 ? -3.482 10.788 7.244 1.00 81.50 85 ASN A O 1
ATOM 656 N N . GLU A 1 86 ? -2.120 9.139 6.565 1.00 85.56 86 GLU A N 1
ATOM 657 C CA . GLU A 1 86 ? -1.739 9.777 5.296 1.00 85.56 86 GLU A CA 1
ATOM 658 C C . GLU A 1 86 ? -2.959 9.935 4.364 1.00 85.56 86 GLU A C 1
ATOM 660 O O . GLU A 1 86 ? -3.135 10.985 3.753 1.00 85.56 86 GLU A O 1
ATOM 665 N N . LEU A 1 87 ? -3.831 8.922 4.280 1.00 84.06 87 LEU A N 1
ATOM 666 C CA . LEU A 1 87 ? -5.057 8.959 3.469 1.00 84.06 87 LEU A CA 1
ATOM 667 C C . LEU A 1 87 ? -6.172 9.805 4.095 1.00 84.06 87 LEU A C 1
ATOM 669 O O . LEU A 1 87 ? -6.989 10.381 3.384 1.00 84.06 87 LEU A O 1
ATOM 673 N N . ALA A 1 88 ? -6.217 9.860 5.422 1.00 86.38 88 ALA A N 1
ATOM 674 C CA . ALA A 1 88 ? -7.205 10.581 6.208 1.00 86.38 88 ALA A CA 1
ATOM 675 C C . ALA A 1 88 ? -6.764 12.018 6.535 1.00 86.38 88 ALA A C 1
ATOM 677 O O . ALA A 1 88 ? -7.298 12.601 7.472 1.00 86.38 88 ALA A O 1
ATOM 678 N N . GLY A 1 89 ? -5.802 12.587 5.796 1.00 84.25 89 GLY A N 1
ATOM 679 C CA . GLY A 1 89 ? -5.222 13.905 6.088 1.00 84.25 89 GLY A CA 1
ATOM 680 C C . GLY A 1 89 ? -6.242 15.047 6.173 1.00 84.25 89 GLY A C 1
ATOM 681 O O . GLY A 1 89 ? -6.043 15.979 6.946 1.00 84.25 89 GLY A O 1
ATOM 682 N N . ASP A 1 90 ? -7.359 14.928 5.451 1.00 89.88 90 ASP A N 1
ATOM 683 C CA . ASP A 1 90 ? -8.459 15.902 5.461 1.00 89.88 90 ASP A CA 1
ATOM 684 C C . ASP A 1 90 ? -9.573 15.559 6.473 1.00 89.88 90 ASP A C 1
ATOM 686 O O . ASP A 1 90 ? -10.553 16.293 6.608 1.00 89.88 90 ASP A O 1
ATOM 690 N N . LEU A 1 91 ? -9.462 14.426 7.175 1.00 88.69 91 LEU A N 1
ATOM 691 C CA . LEU A 1 91 ? -10.437 13.970 8.162 1.00 88.69 91 LEU A CA 1
ATOM 692 C C . LEU A 1 91 ? -10.041 14.424 9.568 1.00 88.69 91 LEU A C 1
ATOM 694 O O . LEU A 1 91 ? -8.866 14.511 9.922 1.00 88.69 91 LEU A O 1
ATOM 698 N N . SER A 1 92 ? -11.038 14.639 10.427 1.00 88.06 92 SER A N 1
ATOM 699 C CA . SER A 1 92 ? -10.764 14.836 11.852 1.00 88.06 92 SER A CA 1
ATOM 700 C C . SER A 1 92 ? -10.152 13.566 12.473 1.00 88.06 92 SER A C 1
ATOM 702 O O . SER A 1 92 ? -10.430 12.456 12.005 1.00 88.06 92 SER A O 1
ATOM 704 N N . PRO A 1 93 ? -9.388 13.678 13.577 1.00 84.62 93 PRO A N 1
ATOM 705 C CA . PRO A 1 93 ? -8.793 12.518 14.248 1.00 84.62 93 PRO A CA 1
ATOM 706 C C . PRO A 1 93 ? -9.814 11.433 14.618 1.00 84.62 93 PRO A C 1
ATOM 708 O O . PRO A 1 93 ? -9.533 10.241 14.510 1.00 84.62 93 PRO A O 1
ATOM 711 N N . THR A 1 94 ? -11.025 11.838 15.007 1.00 88.62 94 THR A N 1
ATOM 712 C CA . THR A 1 94 ? -12.127 10.921 15.320 1.00 88.62 94 THR A CA 1
ATOM 713 C C . THR A 1 94 ? -12.615 10.178 14.077 1.00 88.62 94 THR A C 1
ATOM 715 O O . THR A 1 94 ? -12.801 8.966 14.125 1.00 88.62 94 THR A O 1
ATOM 718 N N . GLN A 1 95 ? -12.773 10.871 12.947 1.00 89.25 95 GLN A N 1
ATOM 719 C CA . GLN A 1 95 ? -13.171 10.246 11.680 1.00 89.25 95 GLN A CA 1
ATOM 720 C C . GLN A 1 95 ? -12.094 9.289 11.157 1.00 89.25 95 GLN A C 1
ATOM 722 O O . GLN A 1 95 ? -12.421 8.191 10.709 1.00 89.25 95 GLN A O 1
ATOM 727 N N . ALA A 1 96 ? -10.817 9.667 11.260 1.00 87.94 96 ALA A N 1
ATOM 728 C CA . ALA A 1 96 ? -9.696 8.800 10.909 1.00 87.94 96 ALA A CA 1
ATOM 729 C C . ALA A 1 96 ? -9.666 7.532 11.784 1.00 87.94 96 ALA A C 1
ATOM 731 O O . ALA A 1 96 ? -9.475 6.426 11.275 1.00 87.94 96 ALA A O 1
ATOM 732 N N . PHE A 1 97 ? -9.918 7.669 13.091 1.00 90.44 97 PHE A N 1
ATOM 733 C CA . PHE A 1 97 ? -9.996 6.532 14.007 1.00 90.44 97 PHE A CA 1
ATOM 734 C C . PHE A 1 97 ? -11.156 5.585 13.665 1.00 90.44 97 PHE A C 1
ATOM 736 O O . PHE A 1 97 ? -10.947 4.374 13.573 1.00 90.44 97 PHE A O 1
ATOM 743 N N . GLU A 1 98 ? -12.356 6.117 13.420 1.00 91.75 98 GLU A N 1
ATOM 744 C CA . GLU A 1 98 ? -13.522 5.311 13.032 1.00 91.75 98 GLU A CA 1
ATOM 745 C C . GLU A 1 98 ? -13.322 4.620 11.676 1.00 91.75 98 GLU A C 1
ATOM 747 O O . GLU A 1 98 ? -13.690 3.456 11.510 1.00 91.75 98 GLU A O 1
ATOM 752 N N . LEU A 1 99 ? -12.672 5.277 10.711 1.00 91.75 99 LEU A N 1
ATOM 753 C CA . LEU A 1 99 ? -12.288 4.636 9.451 1.00 91.75 99 LEU A CA 1
ATOM 754 C C . LEU A 1 99 ? -11.349 3.444 9.697 1.00 91.75 99 LEU A C 1
ATOM 756 O O . LEU A 1 99 ? -11.569 2.356 9.160 1.00 91.75 99 LEU A O 1
ATOM 760 N N . GLY A 1 100 ? -10.334 3.624 10.544 1.00 91.19 100 GLY A N 1
ATOM 761 C CA . GLY A 1 100 ? -9.415 2.552 10.924 1.00 91.19 100 GLY A CA 1
ATOM 762 C C . GLY A 1 100 ? -10.114 1.384 11.616 1.00 91.19 100 GLY A C 1
ATOM 763 O O . GLY A 1 100 ? -9.843 0.225 11.294 1.00 91.19 100 GLY A O 1
ATOM 764 N N . ARG A 1 101 ? -11.076 1.683 12.493 1.00 93.75 101 ARG A N 1
ATOM 765 C CA . ARG A 1 101 ? -11.921 0.688 13.159 1.00 93.75 101 ARG A CA 1
ATOM 766 C C . ARG A 1 101 ? -12.753 -0.124 12.170 1.00 93.75 101 ARG A C 1
ATOM 768 O O . ARG A 1 101 ? -12.738 -1.353 12.251 1.00 93.75 101 ARG A O 1
ATOM 775 N N . HIS A 1 102 ? -13.437 0.529 11.233 1.00 93.50 102 HIS A N 1
ATOM 776 C CA . HIS A 1 102 ? -14.227 -0.167 10.212 1.00 93.50 102 HIS A CA 1
ATOM 777 C C . HIS A 1 102 ? -13.356 -1.077 9.342 1.00 93.50 102 HIS A C 1
ATOM 779 O O . HIS A 1 102 ? -13.716 -2.226 9.096 1.00 93.50 102 HIS A O 1
ATOM 785 N N . LEU A 1 103 ? -12.182 -0.600 8.923 1.00 93.38 103 LEU A N 1
ATOM 786 C CA . LEU A 1 103 ? -11.251 -1.398 8.124 1.00 93.38 103 LEU A CA 1
ATOM 787 C C . LEU A 1 103 ? -10.701 -2.604 8.898 1.00 93.38 103 LEU A C 1
ATOM 789 O O . LEU A 1 103 ? -10.578 -3.692 8.333 1.00 93.38 103 LEU A O 1
ATOM 793 N N . ALA A 1 104 ? -10.388 -2.439 10.186 1.00 92.00 104 ALA A N 1
ATOM 794 C CA . ALA A 1 104 ? -9.936 -3.538 11.034 1.00 92.00 104 ALA A CA 1
ATOM 795 C C . ALA A 1 104 ? -11.023 -4.613 11.213 1.00 92.00 104 ALA A C 1
ATOM 797 O O . ALA A 1 104 ? -10.714 -5.804 11.119 1.00 92.00 104 ALA A O 1
ATOM 798 N N . GLY A 1 105 ? -12.279 -4.197 11.413 1.00 92.44 105 GLY A N 1
ATOM 799 C CA . GLY A 1 105 ? -13.437 -5.095 11.479 1.00 92.44 105 GLY A CA 1
ATOM 800 C C . GLY A 1 105 ? -13.648 -5.862 10.174 1.00 92.44 105 GLY A C 1
ATOM 801 O O . GLY A 1 105 ? -13.642 -7.091 10.181 1.00 92.44 105 GLY A O 1
ATOM 802 N N . LEU A 1 106 ? -13.684 -5.149 9.045 1.00 93.81 106 LEU A N 1
ATOM 803 C CA . LEU A 1 106 ? -13.857 -5.742 7.715 1.00 93.81 106 LEU A CA 1
ATOM 804 C C . LEU A 1 106 ? -12.785 -6.795 7.397 1.00 93.81 106 LEU A C 1
ATOM 806 O O . LEU A 1 106 ? -13.072 -7.819 6.773 1.00 93.81 106 LEU A O 1
ATOM 810 N N . LEU A 1 107 ? -11.536 -6.556 7.814 1.00 89.50 107 LEU A N 1
ATOM 811 C CA . LEU A 1 107 ? -10.463 -7.531 7.643 1.00 89.50 107 LEU A CA 1
ATOM 812 C C . LEU A 1 107 ? -10.750 -8.814 8.422 1.00 89.50 107 LEU A C 1
ATOM 814 O O . LEU A 1 107 ? -10.615 -9.887 7.844 1.00 89.50 107 LEU A O 1
ATOM 818 N N . VAL A 1 108 ? -11.141 -8.722 9.696 1.00 92.19 108 VAL A N 1
ATOM 819 C CA . VAL A 1 108 ? -11.481 -9.899 10.516 1.00 92.19 108 VAL A CA 1
ATOM 820 C C . VAL A 1 108 ? -12.642 -10.673 9.891 1.00 92.19 108 VAL A C 1
ATOM 822 O O . VAL A 1 108 ? -12.485 -11.866 9.624 1.00 92.19 108 VAL A O 1
ATOM 825 N N . GLU A 1 109 ? -13.736 -9.984 9.569 1.00 89.81 109 GLU A N 1
ATOM 826 C CA . GLU A 1 109 ? -14.932 -10.568 8.944 1.00 89.81 109 GLU A CA 1
ATOM 827 C C . GLU A 1 109 ? -14.580 -11.310 7.646 1.00 89.81 109 GLU A C 1
ATOM 829 O O . GLU A 1 109 ? -14.954 -12.466 7.458 1.00 89.81 109 GLU A O 1
ATOM 834 N N . SER A 1 110 ? -13.743 -10.713 6.792 1.00 86.75 110 SER A N 1
ATOM 835 C CA . SER A 1 110 ? -13.312 -11.324 5.524 1.00 86.75 110 SER A CA 1
ATOM 836 C C . SER A 1 110 ? -12.541 -12.643 5.698 1.00 86.75 110 SER A C 1
ATOM 838 O O . SER A 1 110 ? -12.577 -13.504 4.810 1.00 86.75 110 SER A O 1
ATOM 840 N N . TYR A 1 111 ? -11.795 -12.808 6.799 1.00 88.12 111 TYR A N 1
ATOM 841 C CA . TYR A 1 111 ? -11.125 -14.076 7.118 1.00 88.12 111 TYR A CA 1
ATOM 842 C C . TYR A 1 111 ? -12.125 -15.097 7.675 1.00 88.12 111 TYR A C 1
ATOM 844 O O . TYR 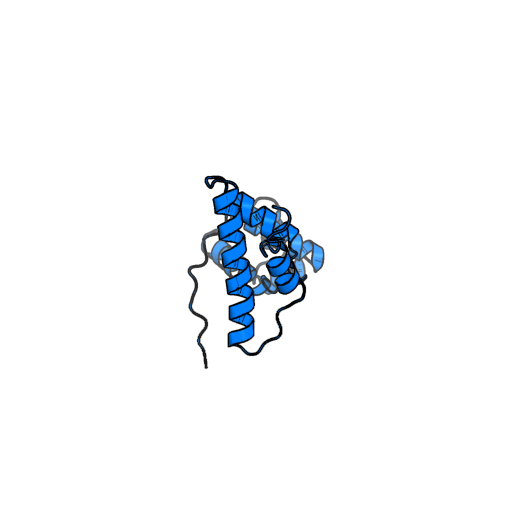A 1 111 ? -12.101 -16.258 7.256 1.00 88.12 111 TYR A O 1
ATOM 852 N N . GLU A 1 112 ? -13.028 -14.666 8.556 1.00 88.75 112 GLU A N 1
ATOM 853 C CA . GLU A 1 112 ? -14.047 -15.520 9.176 1.00 88.75 112 GLU A CA 1
ATOM 854 C C . GLU A 1 112 ? -15.042 -16.085 8.154 1.00 88.75 112 GLU A C 1
ATOM 856 O O . GLU A 1 112 ? -15.286 -17.294 8.146 1.00 88.75 112 GLU A O 1
ATOM 861 N N . GLU A 1 113 ? -15.525 -15.264 7.216 1.00 87.31 113 GLU A N 1
ATOM 862 C CA . GLU A 1 113 ? -16.398 -15.688 6.108 1.00 87.31 113 GLU A CA 1
ATOM 863 C C . GLU A 1 113 ? -15.782 -16.825 5.282 1.00 87.31 113 GLU A C 1
ATOM 865 O O . GLU A 1 113 ? -16.473 -17.719 4.785 1.00 87.31 113 GLU A O 1
ATOM 870 N N . ARG A 1 114 ? -14.454 -16.816 5.148 1.00 87.50 114 ARG A N 1
ATOM 871 C CA . ARG A 1 114 ? -13.687 -17.822 4.402 1.00 87.50 114 ARG A CA 1
ATOM 872 C C . ARG A 1 114 ? -13.238 -18.993 5.270 1.00 87.50 114 ARG A C 1
ATOM 874 O O . ARG A 1 114 ? -12.525 -19.862 4.769 1.00 87.50 114 ARG A O 1
ATOM 881 N N . ARG A 1 115 ? -13.638 -19.023 6.546 1.00 89.06 115 ARG A N 1
ATOM 882 C CA . ARG A 1 115 ? -13.199 -19.997 7.559 1.00 89.06 115 ARG A CA 1
ATOM 883 C C . ARG A 1 115 ? -11.673 -20.064 7.689 1.00 89.06 115 ARG A C 1
ATOM 885 O O . ARG A 1 115 ? -11.104 -21.131 7.914 1.00 89.06 115 ARG A O 1
ATOM 892 N N . LEU A 1 116 ? -11.008 -18.925 7.519 1.00 82.19 116 LEU A N 1
ATOM 893 C CA . LEU A 1 116 ? -9.567 -18.778 7.681 1.00 82.19 116 LEU A CA 1
ATOM 894 C C . LEU A 1 116 ? -9.265 -18.129 9.030 1.00 82.19 116 LEU A C 1
ATOM 896 O O . LEU A 1 116 ? -9.961 -17.217 9.464 1.00 82.19 116 LEU A O 1
ATOM 900 N N . THR A 1 117 ? -8.178 -18.550 9.672 1.00 82.56 117 THR A N 1
ATOM 901 C CA . THR A 1 117 ? -7.705 -17.898 10.896 1.00 82.56 117 THR A CA 1
ATOM 902 C C . THR A 1 117 ? -7.111 -16.526 10.560 1.00 82.56 117 THR A C 1
ATOM 904 O O . THR A 1 117 ? -6.153 -16.470 9.779 1.00 82.56 117 THR A O 1
ATOM 907 N N . PRO A 1 118 ? -7.593 -15.422 11.170 1.00 86.00 118 PRO A N 1
ATOM 908 C CA . PRO A 1 118 ? -7.007 -14.108 10.956 1.00 86.00 118 PRO A CA 1
ATOM 909 C C . PRO A 1 118 ? -5.521 -14.086 11.361 1.00 86.00 118 PRO A C 1
ATOM 911 O O . PRO A 1 118 ? -5.170 -14.502 12.477 1.00 86.00 118 PRO A O 1
ATOM 914 N N . PRO A 1 119 ? -4.622 -13.572 10.502 1.00 85.81 119 PRO A N 1
ATOM 915 C CA . PRO A 1 119 ? -3.213 -13.413 10.833 1.00 85.81 119 PRO A CA 1
ATOM 916 C C . PRO A 1 119 ? -2.999 -12.574 12.099 1.00 85.81 119 PRO A C 1
ATOM 918 O O . PRO A 1 119 ? -3.813 -11.723 12.459 1.00 85.81 119 PRO A O 1
ATOM 921 N N . ARG A 1 120 ? -1.856 -12.774 12.771 1.00 87.00 120 ARG A N 1
ATOM 922 C CA . ARG A 1 120 ? -1.504 -12.063 14.016 1.00 87.00 120 ARG A CA 1
ATOM 923 C C . ARG A 1 120 ? -1.677 -10.543 13.904 1.00 87.00 120 ARG A C 1
ATOM 925 O O . ARG A 1 120 ? -2.316 -9.959 14.769 1.00 87.00 120 ARG A O 1
ATOM 932 N N . TRP A 1 121 ? -1.180 -9.940 12.829 1.00 86.69 121 TRP A N 1
ATOM 933 C CA . TRP A 1 121 ? -1.260 -8.494 12.627 1.00 86.69 121 TRP A CA 1
ATOM 934 C C . TRP A 1 121 ? -2.703 -7.980 12.492 1.00 86.69 121 TRP A C 1
ATOM 936 O O . TRP A 1 121 ? -2.989 -6.884 12.952 1.00 86.69 121 TRP A O 1
ATOM 946 N N . VAL A 1 122 ? -3.626 -8.776 11.932 1.00 88.88 122 VAL A N 1
ATOM 947 C CA . VAL A 1 122 ? -5.056 -8.422 11.831 1.00 88.88 122 VAL A CA 1
ATOM 948 C C . VAL A 1 122 ? -5.697 -8.420 13.216 1.00 88.88 122 VAL A C 1
ATOM 950 O O . VAL A 1 122 ? -6.438 -7.506 13.563 1.00 88.88 122 VAL A O 1
ATOM 953 N N . ARG A 1 123 ? -5.367 -9.414 14.049 1.00 91.31 123 ARG A N 1
ATOM 954 C CA . ARG A 1 123 ? -5.850 -9.478 15.439 1.00 91.31 123 ARG A CA 1
ATOM 955 C C . ARG A 1 123 ? -5.304 -8.329 16.286 1.00 91.31 123 ARG A C 1
ATOM 957 O O . ARG A 1 123 ? -6.034 -7.773 17.103 1.00 91.31 123 ARG A O 1
ATOM 964 N N . GLU A 1 124 ? -4.037 -7.969 16.093 1.00 91.81 124 GLU A N 1
ATOM 965 C CA . GLU A 1 124 ? -3.413 -6.813 16.747 1.00 91.81 124 GLU A CA 1
ATOM 966 C C . GLU A 1 124 ? -4.034 -5.494 16.274 1.00 91.81 124 GLU A C 1
ATOM 968 O O . GLU A 1 124 ? -4.316 -4.629 17.100 1.00 91.81 124 GLU A O 1
ATOM 973 N N . LEU A 1 125 ? -4.323 -5.368 14.977 1.00 92.19 125 LEU A N 1
ATOM 974 C CA . LEU A 1 125 ? -4.996 -4.205 14.406 1.00 92.19 125 LEU A CA 1
ATOM 975 C C . LEU A 1 125 ? -6.409 -4.032 14.973 1.00 92.19 125 LEU A C 1
ATOM 977 O O . LEU A 1 125 ? -6.769 -2.947 15.421 1.00 92.19 125 LEU A O 1
ATOM 981 N N . ASN A 1 126 ? -7.192 -5.112 15.018 1.00 93.62 126 ASN A N 1
ATOM 982 C CA . ASN A 1 126 ? -8.526 -5.083 15.611 1.00 93.62 126 ASN A CA 1
ATOM 983 C C . ASN A 1 126 ? -8.471 -4.722 17.103 1.00 93.62 126 ASN A C 1
ATOM 985 O O . ASN A 1 126 ? -9.293 -3.956 17.593 1.00 93.62 126 ASN A O 1
ATOM 989 N N . ARG A 1 127 ? -7.462 -5.217 17.834 1.00 92.44 127 ARG A N 1
ATOM 990 C CA . ARG A 1 127 ? -7.239 -4.835 19.236 1.00 92.44 127 ARG A CA 1
ATOM 991 C C . ARG A 1 127 ? -6.918 -3.347 19.384 1.00 92.44 127 ARG A C 1
ATOM 993 O O . ARG A 1 127 ? -7.419 -2.739 20.319 1.00 92.44 127 ARG A O 1
ATOM 1000 N N . TYR A 1 128 ? -6.106 -2.786 18.489 1.00 91.56 128 TYR A N 1
ATOM 1001 C CA . TYR A 1 128 ? -5.727 -1.372 18.515 1.00 91.56 128 TYR A CA 1
ATOM 1002 C C . TYR A 1 128 ? -6.939 -0.439 18.368 1.00 91.56 128 TYR A C 1
ATOM 1004 O O . TYR A 1 128 ? -7.037 0.546 19.091 1.00 91.56 128 TYR A O 1
ATOM 1012 N N . TYR A 1 129 ? -7.885 -0.779 17.486 1.00 92.19 129 TYR A N 1
ATOM 1013 C CA . TYR A 1 129 ? -9.101 0.016 17.263 1.00 92.19 129 TYR A CA 1
ATOM 1014 C C . TYR A 1 129 ? -10.290 -0.378 18.141 1.00 92.19 129 TYR A C 1
ATOM 1016 O O . TYR A 1 129 ? -11.360 0.232 18.052 1.00 92.19 129 TYR A O 1
ATOM 1024 N N . ARG A 1 130 ? -10.143 -1.402 18.987 1.00 87.25 130 ARG A N 1
ATOM 1025 C CA . ARG A 1 130 ? -11.217 -1.804 19.887 1.00 87.25 130 ARG A CA 1
ATOM 1026 C C . ARG A 1 130 ? -11.430 -0.679 20.902 1.00 87.25 130 ARG A C 1
ATOM 1028 O O . ARG A 1 130 ? -10.469 -0.290 21.566 1.00 87.25 130 ARG A O 1
ATOM 1035 N N . PRO A 1 131 ? -12.661 -0.167 21.066 1.00 75.56 131 PRO A N 1
ATOM 1036 C CA . PRO A 1 131 ? -12.925 0.815 22.104 1.00 75.56 131 PRO A CA 1
ATOM 1037 C C . PRO A 1 131 ? -12.522 0.225 23.457 1.00 75.56 131 PRO A C 1
ATOM 1039 O O . PRO A 1 131 ? -12.818 -0.943 23.744 1.00 75.56 131 PRO A O 1
ATOM 1042 N N . ALA A 1 132 ? -11.835 1.024 24.279 1.00 63.91 132 ALA A N 1
ATOM 1043 C CA . ALA A 1 132 ? -11.633 0.681 25.678 1.00 63.91 132 ALA A CA 1
ATOM 1044 C C . ALA A 1 132 ? -13.013 0.362 26.258 1.00 63.91 132 ALA A C 1
ATOM 1046 O O . ALA A 1 132 ? -13.961 1.128 26.056 1.00 63.91 132 ALA A O 1
ATOM 1047 N N . ALA A 1 133 ? -13.153 -0.808 26.888 1.00 56.03 133 ALA A N 1
ATOM 1048 C CA . ALA A 1 133 ? -14.387 -1.136 27.579 1.00 56.03 133 ALA A CA 1
ATOM 1049 C C . ALA A 1 133 ? -14.680 0.041 28.506 1.00 56.03 133 ALA A C 1
ATOM 1051 O O . ALA A 1 133 ? -13.821 0.414 29.304 1.00 56.03 133 ALA A O 1
ATOM 1052 N N . ARG A 1 134 ? -15.846 0.676 28.342 1.00 51.97 134 ARG A N 1
ATOM 1053 C CA . ARG A 1 134 ? -16.323 1.627 29.337 1.00 51.97 134 ARG A CA 1
ATOM 1054 C C . ARG A 1 134 ? -16.335 0.846 30.642 1.00 51.97 134 ARG A C 1
ATOM 1056 O O . ARG A 1 134 ? -17.145 -0.067 30.786 1.00 51.97 134 ARG A O 1
ATOM 1063 N N . THR A 1 135 ? -15.417 1.158 31.548 1.00 46.38 135 THR A N 1
ATOM 1064 C CA . THR A 1 135 ? -15.573 0.825 32.957 1.00 46.38 135 THR A CA 1
ATOM 1065 C C . THR A 1 135 ? -16.789 1.625 33.403 1.00 46.38 135 THR A C 1
ATOM 1067 O O . THR A 1 135 ? -16.693 2.803 33.733 1.00 46.38 135 THR A O 1
ATOM 1070 N N . GLY A 1 136 ? -17.969 1.044 33.209 1.00 47.00 136 GLY A N 1
ATOM 1071 C CA . GLY A 1 136 ? -19.220 1.619 33.652 1.00 47.00 136 GLY A CA 1
ATOM 1072 C C . GLY A 1 136 ? -19.316 1.461 35.160 1.00 47.00 136 GLY A C 1
ATOM 1073 O O . GLY A 1 136 ? -19.274 0.335 35.635 1.00 47.00 136 GLY A O 1
ATOM 1074 N N . GLY A 1 137 ? -19.462 2.594 35.845 1.00 47.56 137 GLY A N 1
ATOM 1075 C CA . GLY A 1 137 ? -20.292 2.735 37.043 1.00 47.56 137 GLY A CA 1
ATOM 1076 C C . GLY A 1 137 ? -19.753 2.161 38.351 1.00 47.56 137 GLY A C 1
ATOM 1077 O O . GLY A 1 137 ? -19.866 0.970 38.594 1.00 47.56 137 GLY A O 1
ATOM 1078 N N . ASP A 1 138 ? -19.215 3.044 39.189 1.00 42.25 138 ASP A N 1
ATOM 1079 C CA . ASP A 1 138 ? -19.618 3.299 40.589 1.00 42.25 138 ASP A CA 1
ATOM 1080 C C . ASP A 1 138 ? -18.646 4.380 41.107 1.00 42.25 138 ASP A C 1
ATOM 1082 O O . ASP A 1 138 ? -17.447 4.307 40.852 1.00 42.25 138 ASP A O 1
ATOM 1086 N N . VAL A 1 139 ? -19.070 5.489 41.712 1.00 45.56 139 VAL A N 1
ATOM 1087 C CA . VAL A 1 139 ? -19.934 5.568 42.892 1.00 45.56 139 VAL A CA 1
ATOM 1088 C C . VAL A 1 139 ? -20.829 6.811 42.813 1.00 45.56 139 VAL A C 1
ATOM 1090 O O . VAL A 1 139 ? -20.405 7.865 42.330 1.00 45.56 139 VAL A O 1
ATOM 1093 N N . ALA A 1 140 ? -22.064 6.614 43.272 1.00 43.66 140 ALA A N 1
ATOM 1094 C CA . ALA A 1 140 ? -23.081 7.612 43.590 1.00 43.66 140 ALA A CA 1
ATOM 1095 C C . ALA A 1 140 ? -22.635 8.661 44.624 1.00 43.66 140 ALA A C 1
ATOM 1097 O O . ALA A 1 140 ? -21.692 8.382 45.399 1.00 43.66 140 ALA A O 1
#

Radius of gyration: 20.43 Å; chains: 1; bounding box: 44×37×66 Å

Foldseek 3Di:
DDDDPPDPLDQDPLVVLLVLLVVVCVVPHLCVSCVLLVHDSVVNVVSNVDDDDDPVSSVSSSVSVVVVPPCPDPDALVNVLVVLCVVCVVPDPVVSLVVLLVVLVVQCVVCVVVVHDRDPRSVVSNVVSDPDPPPDDDDD

Secondary structure (DSSP, 8-state):
--PPP--------HHHHHHHHHHHHHHT-HHHHHHHHT--HHHHHHHHHTPPPPHHHHHHHHHHHHHH-S-SSPPPHHHHHHHHHHHTTTS-HHHHHHHHHHHHHHHHHHHHHTTPPPPHHHHHHHHHHSPPP-------

pLDDT: mean 79.98, std 16.26, range [33.91, 93.94]